Protein AF-A0A2G6R8I8-F1 (afdb_monomer_lite)

pLDDT: mean 86.29, std 11.43, range [40.19, 98.19]

Foldseek 3Di:
DPPDDPDDDDDDDDDDPVRVVVLVVVCVVVVHDSVVVVVVVVVVVVVVVVVVVVVVVCVVPPDPDDPVVVVVVVVVVDPPVDPPDDDDDPVNVD

Sequence (94 aa):
MVAQNTNTIRKSITLKEDEYEIIKEYTKKIGMSFSEFLRKSSLRVIKQEEELSLALFMNKHLEMVCDEEQKEIDNLNIDYSNKNGKEVNINDFL

Radius of gyration: 22.64 Å; chains: 1; bounding box: 56×29×53 Å

Secondary structure (DSSP, 8-state):
------PPPP------HHHHHHHHHHHHHTT--HHHHHHHHHHHHHHHHHHHHHHHHHHHHSPPPPHHHHHHHHHT---TT---PPP--GGG--

Structure (mmCIF, N/CA/C/O backbone):
data_AF-A0A2G6R8I8-F1
#
_entry.id   AF-A0A2G6R8I8-F1
#
loop_
_atom_site.group_PDB
_atom_site.id
_atom_site.type_symbol
_atom_site.label_atom_id
_atom_site.label_alt_id
_atom_site.label_comp_id
_atom_site.label_asym_id
_atom_site.label_entity_id
_atom_site.label_seq_id
_atom_site.pdbx_PDB_ins_code
_atom_site.Cartn_x
_atom_site.Cartn_y
_atom_site.Cartn_z
_atom_site.occupancy
_atom_site.B_iso_or_equiv
_atom_site.auth_seq_id
_atom_site.auth_comp_id
_atom_site.auth_asym_id
_atom_site.auth_atom_id
_atom_site.pdbx_PDB_model_num
ATOM 1 N N . MET A 1 1 ? 24.437 12.728 8.121 1.00 40.19 1 MET A N 1
ATOM 2 C CA . MET A 1 1 ? 23.685 11.512 8.502 1.00 40.19 1 MET A CA 1
ATOM 3 C C . MET A 1 1 ? 22.370 11.960 9.117 1.00 40.19 1 MET A C 1
ATOM 5 O O . MET A 1 1 ? 22.397 12.559 10.184 1.00 40.19 1 MET A O 1
ATOM 9 N N . VAL A 1 2 ? 21.242 11.789 8.423 1.00 45.62 2 VAL A N 1
ATOM 10 C CA . VAL A 1 2 ? 19.926 12.123 8.990 1.00 45.62 2 VAL A CA 1
ATOM 11 C C . VAL A 1 2 ? 19.570 11.008 9.968 1.00 45.62 2 VAL A C 1
ATOM 13 O O . VAL A 1 2 ? 19.457 9.853 9.561 1.00 45.62 2 VAL A O 1
ATOM 16 N N . ALA A 1 3 ? 19.471 11.326 11.258 1.00 50.22 3 ALA A N 1
ATOM 17 C CA . ALA A 1 3 ? 19.042 10.367 12.265 1.00 50.22 3 ALA A CA 1
ATOM 18 C C . ALA A 1 3 ? 17.630 9.879 11.907 1.00 50.22 3 ALA A C 1
ATOM 20 O O . ALA A 1 3 ? 16.692 10.675 11.855 1.00 50.22 3 ALA A O 1
ATOM 21 N N . GLN A 1 4 ? 17.479 8.582 11.628 1.00 56.59 4 GLN A N 1
ATOM 22 C CA . GLN A 1 4 ? 16.156 7.996 11.456 1.00 56.59 4 GLN A CA 1
ATOM 23 C C . GLN A 1 4 ? 15.432 8.063 12.800 1.00 56.59 4 GLN A C 1
ATOM 25 O O . GLN A 1 4 ? 15.861 7.475 13.790 1.00 56.59 4 GLN A O 1
ATOM 30 N N . ASN A 1 5 ? 14.355 8.839 12.843 1.00 62.03 5 ASN A N 1
ATOM 31 C CA . ASN A 1 5 ? 13.552 9.033 14.038 1.00 62.03 5 ASN A CA 1
ATOM 32 C C . ASN A 1 5 ? 12.739 7.747 14.280 1.0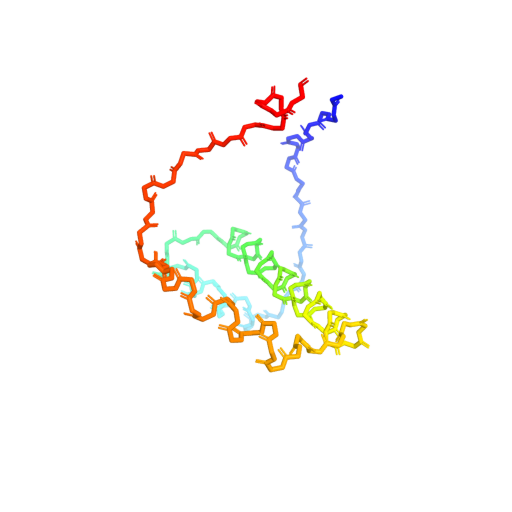0 62.03 5 ASN A C 1
ATOM 34 O O . ASN A 1 5 ? 11.781 7.476 13.562 1.00 62.03 5 ASN A O 1
AT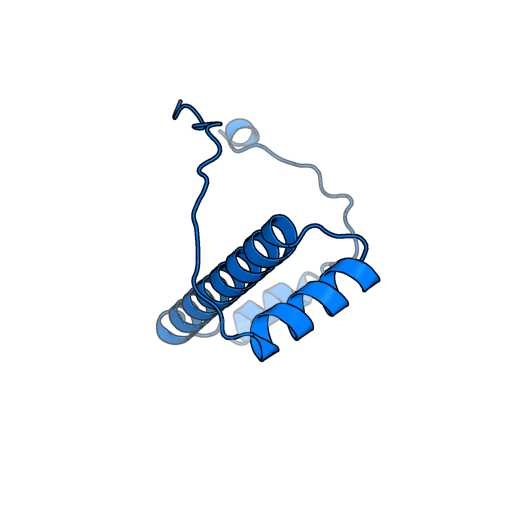OM 38 N N . THR A 1 6 ? 13.134 6.925 15.256 1.00 74.25 6 THR A N 1
ATOM 39 C CA . THR A 1 6 ? 12.520 5.611 15.561 1.00 74.25 6 THR A CA 1
ATOM 40 C C . THR A 1 6 ? 11.251 5.707 16.416 1.00 74.25 6 THR A C 1
ATOM 42 O O . THR A 1 6 ? 10.709 4.698 16.872 1.00 74.25 6 THR A O 1
ATOM 45 N N . ASN A 1 7 ? 10.752 6.920 16.645 1.00 87.69 7 ASN A N 1
ATOM 46 C CA . ASN A 1 7 ? 9.603 7.154 17.504 1.00 87.69 7 ASN A CA 1
ATOM 47 C C . ASN A 1 7 ? 8.298 6.677 16.851 1.00 87.69 7 ASN A C 1
ATOM 49 O O . ASN A 1 7 ? 7.917 7.117 15.767 1.00 87.69 7 ASN A O 1
ATOM 53 N N . THR A 1 8 ? 7.572 5.801 17.550 1.00 88.06 8 THR A N 1
ATOM 54 C CA . THR A 1 8 ? 6.222 5.386 17.146 1.00 88.06 8 THR A CA 1
ATOM 55 C C . THR A 1 8 ? 5.202 6.423 17.609 1.00 88.06 8 THR A C 1
ATOM 57 O O . THR A 1 8 ? 5.143 6.760 18.789 1.00 88.06 8 THR A O 1
ATOM 60 N N . ILE A 1 9 ? 4.361 6.905 16.691 1.00 91.69 9 ILE A N 1
ATOM 61 C CA . ILE A 1 9 ? 3.295 7.867 16.992 1.00 91.69 9 ILE A CA 1
ATOM 62 C C . ILE A 1 9 ? 1.950 7.137 17.033 1.00 91.69 9 ILE A C 1
ATOM 64 O O . ILE A 1 9 ? 1.564 6.478 16.067 1.00 91.69 9 ILE A O 1
ATOM 68 N N . ARG A 1 10 ? 1.202 7.285 18.133 1.00 92.50 10 ARG A N 1
ATOM 69 C CA . ARG A 1 10 ? -0.176 6.784 18.246 1.00 92.50 10 ARG A CA 1
ATOM 70 C C . ARG A 1 10 ? -1.158 7.841 17.747 1.00 92.50 10 ARG A C 1
ATOM 72 O O . ARG A 1 10 ? -1.117 8.986 18.194 1.00 92.50 10 ARG A O 1
ATOM 79 N N . LYS A 1 11 ? -2.059 7.448 16.848 1.00 92.00 11 LYS A N 1
ATOM 80 C CA . LYS A 1 11 ? -3.159 8.281 16.343 1.00 92.00 11 LYS A CA 1
ATOM 81 C C . LYS A 1 11 ? -4.486 7.550 16.523 1.00 92.00 11 LYS A C 1
ATOM 83 O O . LYS A 1 11 ? -4.541 6.332 16.366 1.00 92.00 11 LYS A O 1
ATOM 88 N N . SER A 1 12 ? -5.529 8.291 16.877 1.00 94.56 12 SER A N 1
ATOM 89 C CA . SER A 1 12 ? -6.914 7.818 16.880 1.00 94.56 12 SER A CA 1
ATOM 90 C C . SER A 1 12 ? -7.603 8.235 15.586 1.00 94.56 12 SER A C 1
ATOM 92 O O . SER A 1 12 ? -7.305 9.297 15.042 1.00 94.56 12 SER A O 1
ATOM 94 N N . ILE A 1 13 ? -8.528 7.405 15.120 1.00 93.81 13 ILE A N 1
ATOM 95 C CA . ILE A 1 13 ? -9.372 7.670 13.956 1.00 93.81 13 ILE A CA 1
ATOM 96 C C . ILE A 1 13 ? -10.827 7.396 14.332 1.00 93.81 13 ILE A C 1
ATOM 98 O O . ILE A 1 13 ? -11.089 6.577 15.214 1.00 93.81 13 ILE A O 1
ATOM 102 N N . THR A 1 14 ? -11.748 8.072 13.656 1.00 96.94 14 THR A N 1
ATOM 103 C CA . THR A 1 14 ? -13.186 7.820 13.770 1.00 96.94 14 THR A CA 1
ATOM 104 C C . THR A 1 14 ? -13.622 6.998 12.567 1.00 96.94 14 THR A C 1
ATOM 106 O O . THR A 1 14 ? -13.270 7.340 11.441 1.00 96.94 14 THR A O 1
ATOM 109 N N . LEU A 1 15 ? -14.371 5.928 12.812 1.00 95.94 15 LEU A N 1
ATOM 110 C CA . LEU A 1 15 ? -14.929 5.042 11.793 1.00 95.94 15 LEU A CA 1
ATOM 111 C C . LEU A 1 15 ? -16.412 4.851 12.076 1.00 95.94 15 LEU A C 1
ATOM 113 O O . LEU A 1 15 ? -16.831 4.920 13.237 1.00 95.94 15 LEU A O 1
ATOM 117 N N . LYS A 1 16 ? -17.194 4.578 11.034 1.00 98.19 16 LYS A N 1
ATOM 118 C CA . LYS A 1 16 ? -18.528 4.020 11.238 1.00 98.19 16 LYS A CA 1
ATOM 119 C C . LYS A 1 16 ? -18.412 2.582 11.751 1.00 98.19 16 LYS A C 1
ATOM 121 O O . LYS A 1 16 ? -17.386 1.919 11.587 1.00 98.19 16 LYS A O 1
ATOM 126 N N . GLU A 1 17 ? -19.461 2.108 12.414 1.00 97.75 17 GLU A N 1
ATOM 127 C CA . GLU A 1 17 ? -19.462 0.783 13.042 1.00 97.75 17 GLU A CA 1
ATOM 128 C C . GLU A 1 17 ? -19.336 -0.350 12.010 1.00 97.75 17 GLU A C 1
ATOM 130 O O . GLU A 1 17 ? -18.574 -1.294 12.213 1.00 97.75 17 GLU A O 1
ATOM 135 N N . ASP A 1 18 ? -20.003 -0.217 10.864 1.00 98.00 18 ASP A N 1
ATOM 136 C CA . ASP A 1 18 ? -19.921 -1.154 9.742 1.00 98.00 18 ASP A CA 1
ATOM 137 C C . ASP A 1 18 ? -18.508 -1.218 9.142 1.00 98.00 18 ASP A C 1
ATOM 139 O O . ASP A 1 18 ? -17.959 -2.305 8.954 1.00 98.00 18 ASP A O 1
ATOM 143 N N . GLU A 1 19 ? -17.878 -0.063 8.913 1.00 97.50 19 GLU A N 1
ATOM 144 C CA . GLU A 1 19 ? -16.490 0.037 8.444 1.00 97.50 19 GLU A CA 1
ATOM 145 C C . GLU A 1 19 ? -15.518 -0.642 9.421 1.00 97.50 19 GLU A C 1
ATOM 147 O O . GLU A 1 19 ? -14.629 -1.395 9.010 1.00 97.50 19 GLU A O 1
ATOM 152 N N . TYR A 1 20 ? -15.700 -0.410 10.726 1.00 97.06 20 TYR A N 1
ATOM 153 C CA . TYR A 1 20 ? -14.881 -1.027 11.766 1.00 97.06 20 TYR A CA 1
ATOM 154 C C . TYR A 1 20 ? -15.002 -2.554 11.760 1.00 97.06 20 TYR A C 1
ATOM 156 O O . TYR A 1 20 ? -13.973 -3.237 11.746 1.00 97.06 20 TYR A O 1
ATOM 164 N N . GLU A 1 21 ? -16.222 -3.097 11.744 1.00 97.88 21 GLU A N 1
ATOM 165 C CA . GLU A 1 21 ? -16.435 -4.547 11.774 1.00 97.88 21 GLU A CA 1
ATOM 166 C C . GLU A 1 21 ? -15.889 -5.230 10.513 1.00 97.88 21 GLU A C 1
ATOM 168 O O . GLU A 1 21 ? -15.229 -6.266 10.624 1.00 97.88 21 GLU A O 1
ATOM 173 N N . ILE A 1 22 ? -16.033 -4.620 9.330 1.00 97.75 22 ILE A N 1
ATOM 174 C CA . ILE A 1 22 ? -15.433 -5.134 8.085 1.00 97.75 22 ILE A CA 1
ATOM 175 C C . ILE A 1 22 ? -13.909 -5.262 8.223 1.00 97.75 22 ILE A C 1
ATOM 177 O O . ILE A 1 22 ? -13.338 -6.324 7.948 1.00 97.75 22 ILE A O 1
ATOM 181 N N . ILE A 1 23 ? -13.236 -4.196 8.669 1.00 96.75 23 ILE A N 1
ATOM 182 C CA . ILE A 1 23 ? -11.771 -4.181 8.786 1.00 96.75 23 ILE A CA 1
ATOM 183 C C . ILE A 1 23 ? -11.311 -5.150 9.883 1.00 96.75 23 ILE A C 1
ATOM 185 O O . ILE A 1 23 ? -10.342 -5.893 9.709 1.00 96.75 23 ILE A O 1
ATOM 189 N N . LYS A 1 24 ? -12.003 -5.182 11.019 1.00 97.00 24 LYS A N 1
ATOM 190 C CA . LYS A 1 24 ? -11.704 -6.075 12.143 1.00 97.00 24 LYS A CA 1
ATOM 191 C C . LYS A 1 24 ? -11.828 -7.548 11.753 1.00 97.00 24 LYS A C 1
ATOM 193 O O . LYS A 1 24 ? -10.916 -8.324 12.028 1.00 97.00 24 LYS A O 1
ATOM 198 N N . GLU A 1 25 ? -12.906 -7.943 11.084 1.00 97.88 25 GLU A N 1
ATOM 199 C CA . GLU A 1 25 ? -13.081 -9.329 10.638 1.00 97.88 25 GLU A CA 1
ATOM 200 C C . GLU A 1 25 ? -12.054 -9.723 9.574 1.00 97.88 25 GLU A C 1
ATOM 202 O O . GLU A 1 25 ? -11.504 -10.826 9.614 1.00 97.88 25 GLU A O 1
ATOM 207 N N . TYR A 1 26 ? -11.723 -8.813 8.658 1.00 97.69 26 TYR A N 1
ATOM 208 C CA . TYR A 1 26 ? -10.658 -9.049 7.688 1.00 97.69 26 TYR A CA 1
ATOM 209 C C . TYR A 1 26 ? -9.295 -9.252 8.368 1.00 97.69 26 TYR A C 1
ATOM 211 O O . TYR A 1 26 ? -8.604 -10.234 8.098 1.00 97.69 26 TYR A O 1
ATOM 219 N N . THR A 1 27 ? -8.924 -8.362 9.290 1.00 97.31 27 THR A N 1
ATOM 220 C CA . THR A 1 27 ? -7.627 -8.400 9.989 1.00 97.31 27 THR A CA 1
ATOM 221 C C . THR A 1 27 ? -7.457 -9.649 10.851 1.00 97.31 27 THR A C 1
ATOM 223 O O . THR A 1 27 ? -6.376 -10.243 10.844 1.00 97.31 27 THR A O 1
ATOM 226 N N . LYS A 1 28 ? -8.535 -10.133 11.486 1.00 96.38 28 LYS A N 1
ATOM 227 C CA . LYS A 1 28 ? -8.559 -11.440 12.163 1.00 96.38 28 LYS A CA 1
ATOM 228 C C . LYS A 1 28 ? -8.245 -12.596 11.212 1.00 96.38 28 LYS A C 1
ATOM 230 O O . LYS A 1 28 ? -7.410 -13.432 11.543 1.00 96.38 28 LYS A O 1
ATOM 235 N N . LYS A 1 29 ? -8.879 -12.638 10.033 1.00 96.44 29 LYS A N 1
ATOM 236 C CA . LYS A 1 29 ? -8.682 -13.716 9.042 1.00 96.44 29 LYS A CA 1
ATOM 237 C C . LYS A 1 29 ? -7.237 -13.814 8.562 1.00 96.44 29 LYS A C 1
ATOM 239 O O . LYS A 1 29 ? -6.744 -14.916 8.354 1.00 96.44 29 LYS A O 1
ATOM 244 N N . ILE A 1 30 ? -6.564 -12.676 8.399 1.00 95.44 30 ILE A N 1
ATOM 245 C CA . ILE A 1 30 ? -5.171 -12.623 7.930 1.00 95.44 30 ILE A CA 1
ATOM 246 C C . ILE A 1 30 ? -4.137 -12.645 9.068 1.00 95.44 30 ILE A C 1
ATOM 248 O O . ILE A 1 30 ? -2.946 -12.505 8.800 1.00 95.44 30 ILE A O 1
ATOM 252 N N . GLY A 1 31 ? -4.570 -12.781 10.328 1.00 95.94 31 GLY A N 1
ATOM 253 C CA . GLY A 1 31 ? -3.678 -12.821 11.491 1.00 95.94 31 GLY A CA 1
ATOM 254 C C . GLY A 1 31 ? -2.876 -11.532 11.712 1.00 95.94 31 GLY A C 1
ATOM 255 O O . GLY A 1 31 ? -1.746 -11.589 12.190 1.00 95.94 31 GLY A O 1
ATOM 256 N N . MET A 1 32 ? -3.428 -10.371 11.343 1.00 95.19 32 MET A N 1
ATOM 257 C CA . MET A 1 32 ? -2.744 -9.074 11.404 1.00 95.19 32 MET A CA 1
ATOM 258 C C . MET A 1 32 ? -3.435 -8.131 12.390 1.00 95.19 32 MET A C 1
ATOM 260 O O . MET A 1 32 ? -4.653 -8.166 12.549 1.00 95.19 32 MET A O 1
ATOM 264 N N . SER A 1 33 ? -2.676 -7.239 13.033 1.00 96.31 33 SER A N 1
ATOM 265 C CA . SER A 1 33 ? -3.285 -6.198 13.868 1.00 96.31 33 SER A CA 1
ATOM 266 C C . SER A 1 33 ? -3.960 -5.112 13.022 1.00 96.31 33 SER A C 1
ATOM 268 O O . SER A 1 33 ? -3.508 -4.778 11.925 1.00 96.31 33 SER A O 1
ATOM 270 N N . PHE A 1 34 ? -5.013 -4.501 13.567 1.00 95.62 34 PHE A N 1
ATOM 271 C CA . PHE A 1 34 ? -5.762 -3.431 12.902 1.00 95.62 34 PHE A CA 1
ATOM 272 C C . PHE A 1 34 ? -4.862 -2.263 12.466 1.00 95.62 34 PHE A C 1
ATOM 274 O O . PHE A 1 34 ? -4.887 -1.833 11.314 1.00 95.62 34 PHE A O 1
ATOM 281 N N . SER A 1 35 ? -4.008 -1.777 13.373 1.00 94.62 35 SER A N 1
ATOM 282 C CA . SER A 1 35 ? -3.084 -0.673 13.092 1.00 94.62 35 SER A CA 1
ATOM 283 C C . SER A 1 35 ? -2.032 -1.040 12.049 1.00 94.62 35 SER A C 1
ATOM 285 O O . SER A 1 35 ? -1.651 -0.198 11.239 1.00 94.62 35 SER A O 1
ATOM 287 N N . GLU A 1 36 ? -1.555 -2.285 12.049 1.00 95.31 36 GLU A N 1
ATOM 288 C CA . GLU A 1 36 ? -0.596 -2.743 11.048 1.00 95.31 36 GLU A CA 1
ATOM 289 C C . GLU A 1 36 ? -1.229 -2.826 9.661 1.00 95.31 36 GLU A C 1
ATOM 291 O O . GLU A 1 36 ? -0.611 -2.383 8.691 1.00 95.31 36 GLU A O 1
ATOM 296 N N . PHE A 1 37 ? -2.460 -3.329 9.575 1.00 96.62 37 PHE A N 1
ATOM 297 C CA . PHE A 1 37 ? -3.200 -3.388 8.324 1.00 96.62 37 PHE A CA 1
ATOM 298 C C . PHE A 1 37 ? -3.446 -1.997 7.744 1.00 96.62 37 PHE A C 1
ATOM 300 O O . PHE A 1 37 ? -3.137 -1.774 6.573 1.00 96.62 37 PHE A O 1
ATOM 307 N N . LEU A 1 38 ? -3.921 -1.047 8.557 1.00 95.25 38 LEU A N 1
ATOM 308 C CA . LEU A 1 38 ? -4.114 0.331 8.104 1.00 95.25 38 LEU A CA 1
ATOM 309 C C . LEU A 1 38 ? -2.799 0.956 7.642 1.00 95.25 38 LEU A C 1
ATOM 311 O O . LEU A 1 38 ? -2.732 1.478 6.536 1.00 95.25 38 LEU A O 1
ATOM 315 N N . ARG A 1 39 ? -1.725 0.821 8.430 1.00 94.81 39 ARG A N 1
ATOM 316 C CA . ARG A 1 39 ? -0.403 1.344 8.060 1.00 94.81 39 ARG A CA 1
ATOM 317 C C . ARG A 1 39 ? 0.080 0.776 6.725 1.00 94.81 39 ARG A C 1
ATOM 319 O O . ARG A 1 39 ? 0.499 1.537 5.859 1.00 94.81 39 ARG A O 1
ATOM 326 N N . LYS A 1 40 ? 0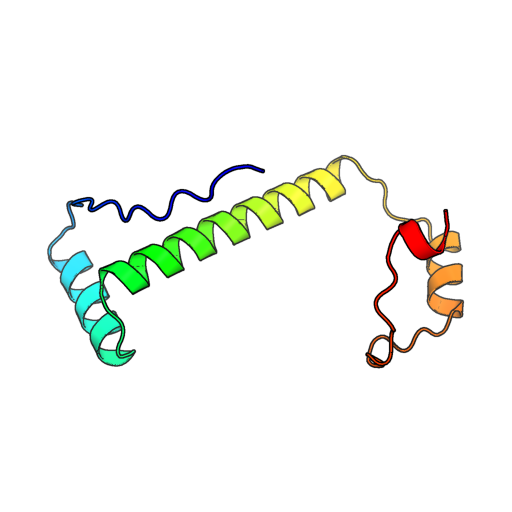.026 -0.548 6.546 1.00 95.31 40 LYS A N 1
ATOM 327 C CA . LYS A 1 40 ? 0.467 -1.212 5.307 1.00 95.31 40 LYS A CA 1
ATOM 328 C C . LYS A 1 40 ? -0.397 -0.816 4.112 1.00 95.31 40 LYS A C 1
ATOM 330 O O . LYS A 1 40 ? 0.140 -0.605 3.029 1.00 95.31 40 LYS A O 1
ATOM 335 N N . SER A 1 41 ? -1.707 -0.705 4.310 1.00 94.69 41 SER A N 1
ATOM 336 C CA . SER A 1 41 ? -2.645 -0.337 3.249 1.00 94.69 41 SER A CA 1
ATOM 337 C C . SER A 1 41 ? -2.440 1.109 2.810 1.00 94.69 41 SER A C 1
ATOM 339 O O . SER A 1 41 ? -2.287 1.354 1.619 1.00 94.69 41 SER A O 1
ATOM 341 N N . SER A 1 42 ? -2.325 2.050 3.752 1.00 94.81 42 SER A N 1
ATOM 342 C CA . SER A 1 42 ? -2.047 3.457 3.441 1.00 94.81 42 SER A CA 1
ATOM 343 C C . SER A 1 42 ? -0.713 3.634 2.718 1.00 94.81 42 SER A C 1
ATOM 345 O O . SER A 1 42 ? -0.665 4.310 1.697 1.00 94.81 42 SER A O 1
ATOM 347 N N . LEU A 1 43 ? 0.359 2.981 3.185 1.00 95.44 43 LEU A N 1
ATOM 348 C CA . LEU A 1 43 ? 1.663 3.039 2.512 1.00 95.44 43 LEU A CA 1
ATOM 349 C C . LEU A 1 43 ? 1.619 2.451 1.099 1.00 95.44 43 LEU A C 1
ATOM 351 O O . LEU A 1 43 ? 2.281 2.964 0.203 1.00 95.44 43 LEU A O 1
ATOM 355 N N . ARG A 1 44 ? 0.840 1.383 0.890 1.00 94.19 44 ARG A N 1
ATOM 356 C CA . ARG A 1 44 ? 0.654 0.796 -0.440 1.00 94.19 44 ARG A CA 1
ATOM 357 C C . ARG A 1 44 ? -0.034 1.775 -1.388 1.00 94.19 44 ARG A C 1
ATOM 359 O O . ARG A 1 44 ? 0.436 1.912 -2.509 1.00 94.19 44 ARG A O 1
ATOM 366 N N . VAL A 1 45 ? -1.103 2.435 -0.941 1.00 94.00 45 VAL A N 1
ATOM 367 C CA . VAL A 1 45 ? -1.833 3.418 -1.757 1.00 94.00 45 VAL A CA 1
ATOM 368 C C . VAL A 1 45 ? -0.929 4.594 -2.117 1.00 94.00 45 VAL A C 1
ATOM 370 O O . VAL A 1 45 ? -0.802 4.900 -3.295 1.00 94.00 45 VAL A O 1
ATOM 373 N N . ILE A 1 46 ? -0.220 5.170 -1.138 1.00 91.69 46 ILE A N 1
ATOM 374 C CA . ILE A 1 46 ? 0.722 6.277 -1.380 1.00 91.69 46 ILE A CA 1
ATOM 375 C C . ILE A 1 46 ? 1.762 5.878 -2.429 1.00 91.69 46 ILE A C 1
ATOM 377 O O . ILE A 1 46 ? 1.958 6.591 -3.405 1.00 91.69 46 ILE A O 1
ATOM 381 N N . LYS A 1 47 ? 2.384 4.703 -2.273 1.00 92.31 47 LYS A N 1
ATOM 382 C CA . LYS A 1 47 ? 3.390 4.223 -3.223 1.00 92.31 47 LYS A CA 1
ATOM 383 C C . LYS A 1 47 ? 2.821 4.052 -4.636 1.00 92.31 47 LYS A C 1
ATOM 385 O O . LYS A 1 47 ? 3.475 4.429 -5.599 1.00 92.31 47 LYS A O 1
ATOM 390 N N . GLN A 1 48 ? 1.614 3.498 -4.761 1.00 90.38 48 GLN A N 1
ATOM 391 C CA . GLN A 1 48 ? 0.949 3.334 -6.056 1.00 90.38 48 GLN A CA 1
ATOM 392 C C . GLN A 1 48 ? 0.643 4.682 -6.719 1.00 90.38 48 GLN A C 1
ATOM 394 O O . GLN A 1 48 ? 0.833 4.823 -7.923 1.00 90.38 48 GLN A O 1
ATOM 399 N N . GLU A 1 49 ? 0.195 5.672 -5.946 1.00 88.50 49 GLU A N 1
ATOM 400 C CA . GLU A 1 49 ? -0.069 7.025 -6.446 1.00 88.50 49 GLU A CA 1
ATOM 401 C C . GLU A 1 49 ? 1.217 7.749 -6.861 1.00 88.50 49 GLU A C 1
ATOM 403 O O . GLU A 1 49 ? 1.246 8.394 -7.908 1.00 88.50 49 GLU A O 1
ATOM 408 N N . GLU A 1 50 ? 2.294 7.614 -6.087 1.00 87.50 50 GLU A N 1
ATOM 409 C CA . GLU A 1 50 ? 3.602 8.187 -6.417 1.00 87.50 50 GLU A CA 1
ATOM 410 C C . GLU A 1 50 ? 4.208 7.547 -7.674 1.00 87.50 50 GLU A C 1
ATOM 412 O O . GLU A 1 50 ? 4.686 8.263 -8.555 1.00 87.50 50 GLU A O 1
ATOM 417 N N . GLU A 1 51 ? 4.145 6.218 -7.805 1.00 88.44 51 GLU A N 1
ATOM 418 C CA . GLU A 1 51 ? 4.595 5.503 -9.008 1.00 88.44 51 GLU A CA 1
ATOM 419 C C . GLU A 1 51 ? 3.766 5.895 -10.238 1.00 88.44 51 GLU A C 1
ATOM 421 O O . GLU A 1 51 ? 4.326 6.143 -11.307 1.00 88.44 51 GLU A O 1
ATOM 426 N N . LEU A 1 52 ? 2.443 6.015 -10.088 1.00 85.25 52 LEU A N 1
ATOM 427 C CA . LEU A 1 52 ? 1.567 6.491 -11.157 1.00 85.25 52 LEU A CA 1
ATOM 428 C C . LEU A 1 52 ? 1.914 7.930 -11.558 1.00 85.25 52 LEU A C 1
ATOM 430 O O . LEU A 1 52 ? 1.996 8.231 -12.746 1.00 85.25 52 LEU A O 1
ATOM 434 N N . SER A 1 53 ? 2.147 8.808 -10.583 1.00 85.19 53 SER A N 1
ATOM 435 C CA . SER A 1 53 ? 2.563 10.194 -10.811 1.00 85.19 53 SER A CA 1
ATOM 436 C C . SER A 1 53 ? 3.885 10.268 -11.578 1.00 85.19 53 SER A C 1
ATOM 438 O O . SER A 1 53 ? 3.991 11.018 -12.549 1.00 85.19 53 SER A O 1
ATOM 440 N N . LEU A 1 54 ? 4.867 9.437 -11.212 1.00 83.31 54 LEU A N 1
ATOM 441 C CA . LEU A 1 54 ? 6.139 9.344 -11.924 1.00 83.31 54 LEU A CA 1
ATOM 442 C C . LEU A 1 54 ? 5.945 8.856 -13.363 1.00 83.31 54 LEU A C 1
ATOM 444 O O . LEU A 1 54 ? 6.466 9.473 -14.287 1.00 83.31 54 LEU A O 1
ATOM 448 N N . ALA A 1 55 ? 5.164 7.794 -13.569 1.00 82.31 55 ALA A N 1
ATOM 449 C CA . ALA A 1 55 ? 4.883 7.276 -14.906 1.00 82.31 55 ALA A CA 1
ATOM 450 C C . ALA A 1 55 ? 4.175 8.322 -15.784 1.00 82.31 55 ALA A C 1
ATOM 452 O O . ALA A 1 55 ? 4.542 8.518 -16.941 1.00 82.31 55 ALA A O 1
ATOM 453 N N . LEU A 1 56 ? 3.198 9.043 -15.226 1.00 84.88 56 LEU A N 1
ATOM 454 C CA . LEU A 1 56 ? 2.510 10.136 -15.915 1.00 84.88 56 LEU A CA 1
ATOM 455 C C . LEU A 1 56 ? 3.461 11.289 -16.251 1.00 84.88 56 LEU A C 1
ATOM 457 O O . LEU A 1 56 ? 3.387 11.835 -17.350 1.00 84.88 56 LEU A O 1
ATOM 461 N N . PHE A 1 57 ? 4.359 11.651 -15.333 1.00 84.62 57 PHE A N 1
ATOM 462 C CA . PHE A 1 57 ? 5.389 12.657 -15.575 1.00 84.62 57 PHE A CA 1
ATOM 463 C C . PHE A 1 57 ? 6.321 12.231 -16.715 1.00 84.62 57 PHE A C 1
ATOM 465 O O . PHE A 1 57 ? 6.525 13.001 -17.651 1.00 84.62 57 PHE A O 1
ATOM 472 N N . MET A 1 58 ? 6.827 10.997 -16.678 1.00 85.25 58 MET A N 1
ATOM 473 C CA . MET A 1 58 ? 7.695 10.453 -17.722 1.00 85.25 58 MET A CA 1
ATOM 474 C C . MET A 1 58 ? 6.988 10.448 -19.077 1.00 85.25 58 MET A C 1
ATOM 476 O O . MET A 1 58 ? 7.505 11.031 -20.016 1.00 85.25 58 MET A O 1
ATOM 480 N N . ASN A 1 59 ? 5.765 9.924 -19.164 1.00 83.50 59 ASN A N 1
ATOM 481 C CA . ASN A 1 59 ? 5.006 9.890 -20.420 1.00 83.50 59 ASN A CA 1
ATOM 482 C C . ASN A 1 59 ? 4.665 11.282 -20.975 1.00 83.50 59 ASN A C 1
ATOM 484 O O . ASN A 1 59 ? 4.443 11.434 -22.172 1.00 83.50 59 ASN A O 1
ATOM 488 N N . LYS A 1 60 ? 4.565 12.299 -20.112 1.00 83.94 60 LYS A N 1
ATOM 489 C CA . LYS A 1 60 ? 4.271 13.676 -20.527 1.00 83.94 60 LYS A CA 1
ATOM 490 C C . LYS A 1 60 ? 5.514 14.431 -21.000 1.00 83.94 60 LYS A C 1
ATOM 492 O O . LYS A 1 60 ? 5.386 15.352 -21.804 1.00 83.94 60 LYS A O 1
ATOM 497 N N . HIS A 1 61 ? 6.678 14.111 -20.442 1.00 84.00 61 HIS A N 1
ATOM 498 C CA . HIS A 1 61 ? 7.896 14.909 -20.598 1.00 84.00 61 HIS A CA 1
ATOM 499 C C . HIS A 1 61 ? 9.022 14.198 -21.345 1.00 84.00 61 HIS A C 1
ATOM 501 O O . HIS A 1 61 ? 9.975 14.860 -21.747 1.00 84.00 61 HIS A O 1
ATOM 507 N N . LEU A 1 62 ? 8.926 12.885 -21.527 1.00 80.88 62 LEU A N 1
ATOM 508 C CA . LEU A 1 62 ? 9.870 12.086 -22.289 1.00 80.88 62 LEU A CA 1
ATOM 509 C C . LEU A 1 62 ? 9.175 11.612 -23.559 1.00 80.88 62 LEU A C 1
ATOM 511 O O . LEU A 1 62 ? 8.072 11.066 -23.514 1.00 80.88 62 LEU A O 1
ATOM 515 N N . GLU A 1 63 ? 9.823 11.840 -24.694 1.00 78.25 63 GLU A N 1
ATOM 516 C CA . GLU A 1 63 ? 9.423 11.208 -25.944 1.00 78.25 63 GLU A CA 1
ATOM 517 C C . GLU A 1 63 ? 9.730 9.710 -25.863 1.00 78.25 63 GLU A C 1
ATOM 519 O O . GLU A 1 63 ? 10.650 9.283 -25.158 1.00 78.25 63 GLU A O 1
ATOM 524 N N . MET A 1 64 ? 8.930 8.896 -26.553 1.00 72.38 64 MET A N 1
ATOM 525 C CA . MET A 1 64 ? 9.263 7.482 -26.685 1.00 72.38 64 MET A CA 1
ATOM 526 C C . MET A 1 64 ? 10.586 7.354 -27.443 1.00 72.38 64 MET A C 1
ATOM 528 O O . MET A 1 64 ? 10.833 8.098 -28.391 1.00 72.38 64 MET A O 1
ATOM 532 N N . VAL A 1 65 ? 11.412 6.403 -27.013 1.00 75.44 65 VAL A N 1
ATOM 533 C CA . VAL A 1 65 ? 12.651 6.026 -27.702 1.00 75.44 65 VAL A CA 1
ATOM 534 C C . VAL A 1 65 ? 12.319 5.712 -29.162 1.00 75.44 65 V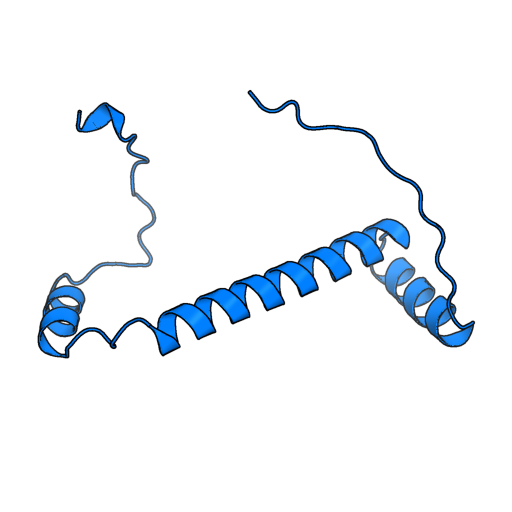AL A C 1
ATOM 536 O O . VAL A 1 65 ? 11.302 5.066 -29.434 1.00 75.44 65 VAL A O 1
ATOM 539 N N . CYS A 1 66 ? 13.124 6.204 -30.106 1.00 82.75 66 CYS A N 1
ATOM 540 C CA . CYS A 1 66 ? 12.837 5.981 -31.519 1.00 82.75 66 CYS A CA 1
ATOM 541 C C . CYS A 1 66 ? 13.036 4.503 -31.894 1.00 82.75 66 CYS A C 1
ATOM 543 O O . CYS A 1 66 ? 13.784 3.765 -31.247 1.00 82.75 66 CYS A O 1
ATOM 545 N N . ASP A 1 67 ? 12.388 4.065 -32.975 1.00 84.44 67 ASP A N 1
ATOM 546 C CA . ASP A 1 67 ? 12.439 2.666 -33.422 1.00 84.44 67 ASP A CA 1
ATOM 547 C C . ASP A 1 67 ? 13.869 2.170 -33.709 1.00 84.44 67 ASP A C 1
ATOM 549 O O . ASP A 1 67 ? 14.136 0.970 -33.663 1.00 84.44 67 ASP A O 1
ATOM 553 N N . GLU A 1 68 ? 14.788 3.076 -34.044 1.00 87.50 68 GLU A N 1
ATOM 554 C CA . GLU A 1 68 ? 16.195 2.766 -34.314 1.00 87.50 68 GLU A CA 1
ATOM 555 C C . GLU A 1 68 ? 16.955 2.466 -33.018 1.00 87.50 68 GLU A C 1
ATOM 557 O O . GLU A 1 68 ? 17.572 1.406 -32.913 1.00 87.50 68 GLU A O 1
ATOM 562 N N . GLU A 1 69 ? 16.827 3.320 -32.002 1.00 81.12 69 GLU A N 1
ATOM 563 C CA . GLU A 1 69 ? 17.422 3.102 -30.678 1.00 81.12 69 GLU A CA 1
ATOM 564 C C . GLU A 1 69 ? 16.842 1.855 -29.991 1.00 81.12 69 GLU A C 1
ATOM 566 O O . GLU A 1 69 ? 17.579 1.064 -29.398 1.00 81.12 69 GLU A O 1
ATOM 571 N N . GLN A 1 70 ? 15.532 1.609 -30.118 1.00 83.50 70 GLN A N 1
ATOM 572 C CA . GLN A 1 70 ? 14.920 0.404 -29.553 1.00 83.50 70 GLN A CA 1
ATOM 573 C C . GLN A 1 70 ? 15.431 -0.871 -30.245 1.00 83.50 70 GLN A C 1
ATOM 575 O O . GLN A 1 70 ? 15.712 -1.862 -29.572 1.00 83.50 70 GLN A O 1
ATOM 580 N N . LYS A 1 71 ? 15.642 -0.840 -31.569 1.00 86.69 71 LYS A N 1
ATOM 581 C CA . LYS A 1 71 ? 16.256 -1.958 -32.305 1.00 86.69 71 LYS A CA 1
ATOM 582 C C . LYS A 1 71 ? 17.689 -2.231 -31.870 1.00 86.69 71 LYS A C 1
ATOM 584 O O . LYS A 1 71 ? 18.089 -3.392 -31.852 1.00 86.69 71 LYS A O 1
ATOM 589 N N . GLU A 1 72 ? 18.474 -1.204 -31.548 1.00 87.94 72 GLU A N 1
ATOM 590 C CA . GLU A 1 72 ? 19.822 -1.403 -31.005 1.00 87.94 72 GLU A CA 1
ATOM 591 C C . GLU A 1 72 ? 19.770 -2.183 -29.689 1.00 87.94 72 GLU A C 1
ATOM 593 O O . GLU A 1 72 ? 20.510 -3.154 -29.537 1.00 87.94 72 GLU A O 1
ATOM 598 N N . ILE A 1 73 ? 18.846 -1.831 -28.788 1.00 84.31 73 ILE A N 1
ATOM 599 C CA . ILE A 1 73 ? 18.641 -2.540 -27.517 1.00 84.31 73 ILE A CA 1
ATOM 600 C C . ILE A 1 73 ? 18.163 -3.976 -27.746 1.00 84.31 73 ILE A C 1
ATOM 602 O O . ILE A 1 73 ? 18.715 -4.904 -27.154 1.00 84.31 73 ILE A O 1
ATOM 606 N N . ASP A 1 74 ? 17.181 -4.184 -28.622 1.00 85.50 74 ASP A N 1
ATOM 607 C CA . ASP A 1 74 ? 16.648 -5.517 -28.921 1.00 85.50 74 ASP A CA 1
ATOM 608 C C . ASP A 1 74 ? 17.738 -6.433 -29.516 1.00 85.50 74 ASP A C 1
ATOM 610 O O . ASP A 1 74 ? 17.825 -7.619 -29.188 1.00 85.50 74 ASP A O 1
ATOM 614 N N . ASN A 1 75 ? 18.640 -5.866 -30.327 1.00 89.69 75 ASN A N 1
ATOM 615 C CA . ASN A 1 75 ? 19.782 -6.572 -30.911 1.00 89.69 75 ASN A CA 1
ATOM 616 C C . ASN A 1 75 ? 20.877 -6.934 -29.894 1.00 89.69 75 ASN A C 1
ATOM 618 O O . ASN A 1 75 ? 21.688 -7.819 -30.180 1.00 89.69 75 ASN A O 1
ATOM 622 N N . LEU A 1 76 ? 20.907 -6.311 -28.707 1.00 88.06 76 LEU A N 1
ATOM 623 C CA . LEU A 1 76 ? 21.826 -6.707 -27.630 1.00 88.06 76 LEU A CA 1
ATOM 624 C C . LEU A 1 76 ? 21.482 -8.087 -27.050 1.00 88.06 76 LEU A C 1
ATOM 626 O O . LEU A 1 76 ? 22.294 -8.646 -26.313 1.00 88.06 76 LEU A O 1
ATOM 630 N N . ASN A 1 77 ? 20.313 -8.644 -27.397 1.00 82.62 77 ASN A N 1
ATOM 631 C CA . ASN A 1 77 ? 19.888 -10.002 -27.055 1.00 82.62 77 ASN A CA 1
ATOM 632 C C . ASN A 1 77 ? 20.051 -10.295 -25.549 1.00 82.62 77 ASN A C 1
ATOM 634 O O . ASN A 1 77 ? 20.543 -11.348 -25.133 1.00 82.62 77 ASN A O 1
ATOM 638 N N . ILE A 1 78 ? 19.702 -9.293 -24.736 1.00 84.62 78 ILE A N 1
ATOM 639 C CA . ILE A 1 78 ? 19.903 -9.295 -23.291 1.00 84.62 78 ILE A CA 1
ATOM 640 C C . ILE A 1 78 ? 18.989 -10.350 -22.674 1.00 84.62 78 ILE A C 1
ATOM 642 O O . ILE A 1 78 ? 17.766 -10.292 -22.794 1.00 84.62 78 ILE A O 1
ATOM 646 N N . ASP A 1 79 ? 19.580 -11.298 -21.952 1.00 83.50 79 ASP A N 1
ATOM 647 C CA . ASP A 1 79 ? 18.814 -12.232 -21.139 1.00 83.50 79 ASP A CA 1
ATOM 648 C C . ASP A 1 79 ? 18.368 -11.550 -19.839 1.00 83.50 79 ASP A C 1
ATOM 650 O O . ASP A 1 79 ? 19.059 -11.585 -18.820 1.00 83.50 79 ASP A O 1
ATOM 654 N N . TYR A 1 80 ? 17.180 -10.944 -19.866 1.00 81.31 80 TYR A N 1
ATOM 655 C CA . TYR A 1 80 ? 16.572 -10.298 -18.698 1.00 81.31 80 TYR A CA 1
ATOM 656 C C . TYR A 1 80 ? 16.258 -11.265 -17.542 1.00 81.31 80 TYR A C 1
ATOM 658 O O . TYR A 1 80 ? 15.934 -10.824 -16.436 1.00 81.31 80 TYR A O 1
ATOM 666 N N . SER A 1 81 ? 16.337 -12.581 -17.767 1.00 82.81 81 SER A N 1
ATOM 667 C CA . SER A 1 81 ? 16.167 -13.587 -16.716 1.00 82.81 81 SER A CA 1
ATOM 668 C C . SER A 1 81 ? 17.474 -13.903 -15.975 1.00 82.81 81 SER A C 1
ATOM 670 O O . SER A 1 81 ? 17.434 -14.383 -14.835 1.00 82.81 81 SER A O 1
ATOM 672 N N . ASN A 1 82 ? 18.626 -13.563 -16.561 1.00 82.25 82 ASN A N 1
ATOM 673 C CA . ASN A 1 82 ? 19.939 -13.752 -15.961 1.00 82.25 82 ASN A CA 1
ATOM 674 C C . ASN A 1 82 ? 20.228 -12.680 -14.897 1.00 82.25 82 ASN A C 1
ATOM 676 O O . ASN A 1 82 ? 20.503 -11.520 -15.194 1.00 82.25 82 ASN A O 1
ATOM 680 N N . LYS A 1 83 ? 20.215 -13.095 -13.627 1.00 78.62 83 LYS A N 1
ATOM 681 C CA . LYS A 1 83 ? 20.492 -12.234 -12.463 1.00 78.62 83 LYS A CA 1
ATOM 682 C C . LYS A 1 83 ? 21.936 -12.317 -1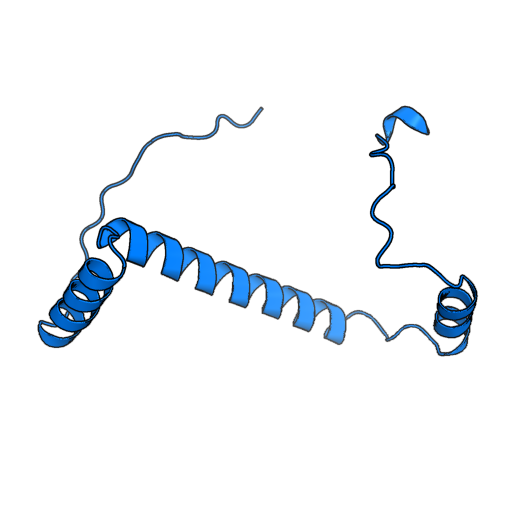1.960 1.00 78.62 83 LYS A C 1
ATOM 684 O O . LYS A 1 83 ? 22.221 -11.799 -10.885 1.00 78.62 83 LYS A O 1
ATOM 689 N N . ASN A 1 84 ? 22.853 -12.929 -12.712 1.00 80.31 84 ASN A N 1
ATOM 690 C CA . ASN A 1 84 ? 24.257 -13.106 -12.308 1.00 80.31 84 ASN A CA 1
ATOM 691 C C . ASN A 1 84 ? 25.106 -11.826 -12.449 1.00 80.31 84 ASN A C 1
ATOM 693 O O . ASN A 1 84 ? 26.320 -11.896 -12.637 1.00 80.31 84 ASN A O 1
ATOM 697 N N . GLY A 1 85 ? 24.481 -10.651 -12.372 1.00 73.25 85 GLY A N 1
ATOM 698 C CA . GLY A 1 85 ? 25.187 -9.378 -12.320 1.00 73.25 85 GLY A CA 1
ATOM 699 C C . GLY A 1 85 ? 25.950 -9.221 -11.005 1.00 73.25 85 GLY A C 1
ATOM 700 O O . GLY A 1 85 ? 25.562 -9.760 -9.968 1.00 73.25 85 GLY A O 1
ATOM 701 N N . LYS A 1 86 ? 27.043 -8.461 -11.041 1.00 80.25 86 LYS A N 1
ATOM 702 C CA . LYS A 1 86 ? 27.769 -8.033 -9.845 1.00 80.25 86 LYS A CA 1
ATOM 703 C C . LYS A 1 86 ? 27.357 -6.598 -9.527 1.00 80.25 86 LYS A C 1
ATOM 705 O O . LYS A 1 86 ? 27.312 -5.769 -10.430 1.00 80.25 86 LYS A O 1
ATOM 710 N N . GLU A 1 87 ? 27.069 -6.308 -8.264 1.00 78.19 87 GLU A N 1
ATOM 711 C CA . GLU A 1 87 ? 26.895 -4.927 -7.810 1.00 78.19 87 GLU A CA 1
ATOM 712 C C . GLU A 1 87 ? 28.223 -4.175 -7.976 1.00 78.19 87 GLU A C 1
ATOM 714 O O . GLU A 1 87 ? 29.2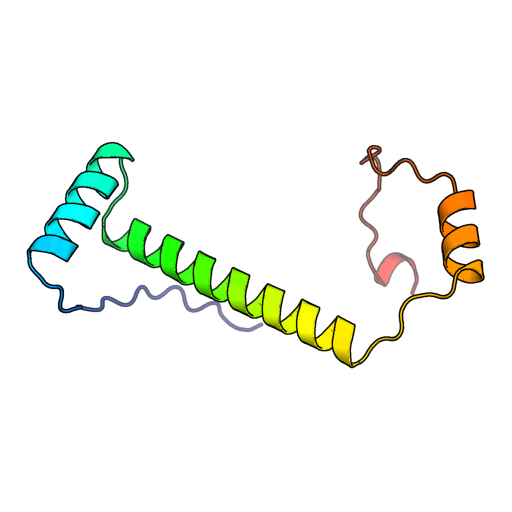76 -4.657 -7.549 1.00 78.19 87 GLU A O 1
ATOM 719 N N . VAL A 1 88 ? 28.172 -3.021 -8.636 1.00 82.75 88 VAL A N 1
ATOM 720 C CA . VAL A 1 88 ? 29.331 -2.161 -8.900 1.00 82.75 88 VAL A CA 1
ATOM 721 C C . VAL A 1 88 ? 29.074 -0.811 -8.249 1.00 82.75 88 VAL A C 1
ATOM 723 O O . VAL A 1 88 ? 27.988 -0.245 -8.388 1.00 82.75 88 VAL A O 1
ATOM 726 N N . ASN A 1 89 ? 30.062 -0.302 -7.520 1.00 83.69 89 ASN A N 1
ATOM 727 C CA . ASN A 1 89 ? 30.003 1.013 -6.903 1.00 83.69 89 ASN A CA 1
ATOM 728 C C . ASN A 1 89 ? 30.517 2.067 -7.891 1.00 83.69 89 ASN A C 1
ATOM 730 O O . ASN A 1 89 ? 31.376 1.794 -8.721 1.00 83.69 89 ASN A O 1
ATOM 734 N N . ILE A 1 90 ? 30.041 3.305 -7.776 1.00 81.88 90 ILE A N 1
ATOM 735 C CA . ILE A 1 90 ? 30.549 4.432 -8.572 1.00 81.88 90 ILE A CA 1
ATOM 736 C C . ILE A 1 90 ? 32.060 4.641 -8.373 1.00 81.88 90 ILE A C 1
ATOM 738 O O . ILE A 1 90 ? 32.756 5.031 -9.305 1.00 81.88 90 ILE A O 1
ATOM 742 N N . ASN A 1 91 ? 32.568 4.307 -7.184 1.00 85.12 91 ASN A N 1
ATOM 743 C CA . ASN A 1 91 ? 33.994 4.343 -6.865 1.00 85.12 91 ASN A CA 1
ATOM 744 C C . ASN A 1 91 ? 34.817 3.285 -7.621 1.00 85.12 91 ASN A C 1
ATOM 746 O O . ASN A 1 91 ? 36.038 3.335 -7.566 1.00 85.12 91 ASN A O 1
ATOM 750 N N . ASP A 1 92 ? 34.181 2.322 -8.294 1.00 77.88 92 ASP A N 1
ATOM 751 C CA . ASP A 1 92 ? 34.883 1.327 -9.112 1.00 77.88 92 ASP A CA 1
ATOM 752 C C . ASP A 1 92 ? 35.242 1.876 -10.509 1.00 77.88 92 ASP A C 1
ATOM 754 O O . ASP A 1 92 ? 35.992 1.238 -11.248 1.00 77.88 92 ASP A O 1
ATOM 758 N N . PHE A 1 93 ? 34.713 3.050 -10.879 1.00 75.75 93 PHE A N 1
ATOM 759 C CA . PHE A 1 93 ? 34.915 3.699 -12.182 1.00 75.75 93 PHE A CA 1
ATOM 760 C C . PHE A 1 93 ? 35.547 5.101 -12.092 1.00 75.75 93 PHE A C 1
ATOM 762 O O . PHE A 1 93 ? 35.787 5.719 -13.131 1.00 75.75 93 PHE A O 1
ATOM 769 N N . LEU A 1 94 ? 35.789 5.602 -10.875 1.00 57.31 94 LEU A N 1
ATOM 770 C CA . LEU A 1 94 ? 36.439 6.883 -10.563 1.00 57.31 94 LEU A CA 1
ATOM 771 C C . LEU A 1 94 ? 37.834 6.640 -9.982 1.00 57.31 94 LEU A C 1
ATOM 773 O O . LEU A 1 94 ? 38.741 7.433 -10.317 1.00 57.31 94 LEU A O 1
#